Protein AF-A0A0P0V7M9-F1 (afdb_monomer_lite)

Organism: Oryza sativa subsp. japonica (NCBI:txid39947)

Radius of gyration: 28.67 Å; chains: 1; bounding box: 65×61×66 Å

Foldseek 3Di:
DDDDDDDDDDDDDDDPDPDDDDDPPPPPPPVVPVVVVCVDPVNVPAQDEDCDADPPRPSYDHDHDPPPPDDPDPVSVVVVVVVVVPDDDPDDDDDPDDDDPDPPDPVVVPD

Sequence (111 aa):
MARHGRPRPFLRRRSHHLGLPATPRRRLGVGQQLSKLLTYPAVENITAILVEASPWNRNNLAVPYTTYFHPETAAAFAAWQRRVRAAARPWLFSFPDGLRKGNGTIHADII

Structure (mmCIF, N/CA/C/O backbone):
data_AF-A0A0P0V7M9-F1
#
_entry.id   AF-A0A0P0V7M9-F1
#
loop_
_atom_site.group_PDB
_atom_site.id
_atom_site.type_symbol
_atom_site.label_atom_id
_atom_site.label_alt_id
_atom_site.label_comp_id
_atom_site.label_asym_id
_atom_site.label_entity_id
_atom_site.label_seq_id
_atom_site.pdbx_PDB_ins_code
_atom_site.Cartn_x
_atom_site.Cartn_y
_atom_site.Cartn_z
_atom_site.occupancy
_atom_site.B_iso_or_equiv
_atom_site.auth_seq_id
_atom_site.auth_comp_id
_atom_site.auth_asym_id
_atom_site.auth_atom_id
_atom_site.pdbx_PDB_model_num
ATOM 1 N N . MET A 1 1 ? 45.671 50.760 45.617 1.00 46.72 1 MET A N 1
ATOM 2 C CA . MET A 1 1 ? 44.586 50.940 46.607 1.00 46.72 1 MET A CA 1
ATOM 3 C C . MET A 1 1 ? 43.285 51.284 45.888 1.00 46.72 1 MET A C 1
ATOM 5 O O . MET A 1 1 ? 43.235 52.361 45.322 1.00 46.72 1 MET A O 1
ATOM 9 N N . ALA A 1 2 ? 42.263 50.414 45.896 1.00 49.47 2 ALA A N 1
ATOM 10 C CA . ALA A 1 2 ? 40.862 50.784 45.619 1.00 49.47 2 ALA A CA 1
ATOM 11 C C . ALA A 1 2 ? 39.893 49.620 45.936 1.00 49.47 2 ALA A C 1
ATOM 13 O O . ALA A 1 2 ? 39.643 48.747 45.118 1.00 49.47 2 ALA A O 1
ATOM 14 N N . ARG A 1 3 ? 39.400 49.635 47.179 1.00 55.59 3 ARG A N 1
ATOM 15 C CA . ARG A 1 3 ? 38.036 49.325 47.654 1.00 55.59 3 ARG A CA 1
ATOM 16 C C . ARG A 1 3 ? 37.279 48.130 47.042 1.00 55.59 3 ARG A C 1
ATOM 18 O O . ARG A 1 3 ? 36.620 48.229 46.014 1.00 55.59 3 ARG A O 1
ATOM 25 N N . HIS A 1 4 ? 37.235 47.060 47.837 1.00 59.78 4 HIS A N 1
ATOM 26 C CA . HIS A 1 4 ? 36.236 45.991 47.808 1.00 59.78 4 HIS A CA 1
ATOM 27 C C . HIS A 1 4 ? 34.795 46.542 47.826 1.00 59.78 4 HIS A C 1
ATOM 29 O O . HIS A 1 4 ? 34.344 47.088 48.834 1.00 59.78 4 HIS A O 1
ATOM 35 N N . GLY A 1 5 ? 34.053 46.360 46.732 1.00 58.75 5 GLY A N 1
ATOM 36 C CA . GLY A 1 5 ? 32.599 46.526 46.698 1.00 58.75 5 GLY A CA 1
ATOM 37 C C . GLY A 1 5 ? 31.910 45.242 47.163 1.00 58.75 5 GLY A C 1
ATOM 38 O O . GLY A 1 5 ? 32.113 44.186 46.572 1.00 58.75 5 GLY A O 1
ATOM 39 N N . ARG A 1 6 ? 31.108 45.308 48.232 1.00 68.38 6 ARG A N 1
ATOM 40 C CA . ARG A 1 6 ? 30.296 44.170 48.695 1.00 68.38 6 ARG A CA 1
ATOM 41 C C . ARG A 1 6 ? 29.116 43.944 47.732 1.00 68.38 6 ARG A C 1
ATOM 43 O O . ARG A 1 6 ? 28.355 44.890 47.511 1.00 68.38 6 ARG A O 1
ATOM 50 N N . PRO A 1 7 ? 28.920 42.734 47.180 1.00 65.44 7 PRO A N 1
ATOM 51 C CA . PRO A 1 7 ? 27.764 42.438 46.342 1.00 65.44 7 PRO A CA 1
ATOM 52 C C . PRO A 1 7 ? 26.480 42.404 47.185 1.00 65.44 7 PRO A C 1
ATOM 54 O O . PRO A 1 7 ? 26.461 41.904 48.311 1.00 65.44 7 PRO A O 1
ATOM 57 N N . ARG A 1 8 ? 25.404 42.984 46.643 1.00 68.12 8 ARG A N 1
ATOM 58 C CA . ARG A 1 8 ? 24.080 43.066 47.278 1.00 68.12 8 ARG A CA 1
ATOM 59 C C . ARG A 1 8 ? 23.414 41.677 47.334 1.00 68.12 8 ARG A C 1
ATOM 61 O O . ARG A 1 8 ? 23.523 40.932 46.361 1.00 68.12 8 ARG A O 1
ATOM 68 N N . PRO A 1 9 ? 22.694 41.330 48.416 1.00 65.75 9 PRO A N 1
ATOM 69 C CA . PRO A 1 9 ? 22.005 40.047 48.537 1.00 65.75 9 PRO A CA 1
ATOM 70 C C . PRO A 1 9 ? 20.852 39.928 47.528 1.00 65.75 9 PRO A C 1
ATOM 72 O O . PRO A 1 9 ? 19.984 40.796 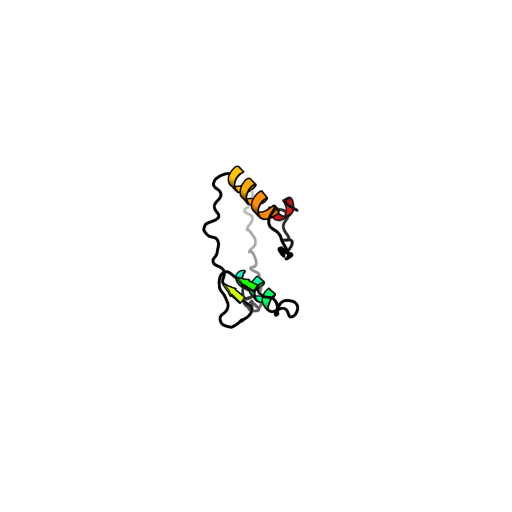47.433 1.00 65.75 9 PRO A O 1
ATOM 75 N N . PHE A 1 10 ? 20.858 38.835 46.765 1.00 66.25 10 PHE A N 1
ATOM 76 C CA . PHE A 1 10 ? 19.856 38.508 45.753 1.00 66.25 10 PHE A CA 1
ATOM 77 C C . PHE A 1 10 ? 18.571 38.012 46.437 1.00 66.25 10 PHE A C 1
ATOM 79 O O . PHE A 1 10 ? 18.535 36.928 47.022 1.00 66.25 10 PHE A O 1
ATOM 86 N N . LEU A 1 11 ? 17.511 38.823 46.403 1.00 62.56 11 LEU A N 1
ATOM 87 C CA . LEU A 1 11 ? 16.228 38.511 47.031 1.00 62.56 11 LEU A CA 1
ATOM 88 C C . LEU A 1 11 ? 15.513 37.398 46.238 1.00 62.56 11 LEU A C 1
ATOM 90 O O . LEU A 1 11 ? 14.972 37.625 45.156 1.00 62.56 11 LEU A O 1
ATOM 94 N N . ARG A 1 12 ? 15.512 36.171 46.771 1.00 60.19 12 ARG A N 1
ATOM 95 C CA . ARG A 1 12 ? 14.838 35.001 46.183 1.00 60.19 12 ARG A CA 1
ATOM 96 C C . ARG A 1 12 ? 13.314 35.182 46.219 1.00 60.19 12 ARG A C 1
ATOM 98 O O . ARG A 1 12 ? 12.670 34.876 47.221 1.00 60.19 12 ARG A O 1
ATOM 105 N N . ARG A 1 13 ? 12.724 35.652 45.115 1.00 58.00 13 ARG A N 1
ATOM 106 C CA . ARG A 1 13 ? 11.265 35.742 44.924 1.00 58.00 13 ARG A CA 1
ATOM 107 C C . ARG A 1 13 ? 10.664 34.326 44.909 1.00 58.00 13 ARG A C 1
ATOM 109 O O . ARG A 1 13 ? 10.891 33.559 43.977 1.00 58.00 13 ARG A O 1
ATOM 116 N N . ARG A 1 14 ? 9.923 33.952 45.960 1.00 49.25 14 ARG A N 1
ATOM 117 C CA . ARG A 1 14 ? 9.102 32.728 45.983 1.00 49.25 14 ARG A CA 1
ATOM 118 C C . ARG A 1 14 ? 7.864 32.960 45.109 1.00 49.25 14 ARG A C 1
ATOM 120 O O . ARG A 1 14 ? 6.913 33.590 45.556 1.00 49.25 14 ARG A O 1
ATOM 127 N N . SER A 1 15 ? 7.874 32.475 43.869 1.00 59.44 15 SER A N 1
ATOM 128 C CA . SER A 1 15 ? 6.662 32.428 43.042 1.00 59.44 15 SER A CA 1
ATOM 129 C C . SER A 1 15 ? 5.824 31.215 43.443 1.00 59.44 15 SER A C 1
ATOM 131 O O . SER A 1 15 ? 6.185 30.077 43.153 1.00 59.44 15 SER A O 1
ATOM 133 N N . HIS A 1 16 ? 4.709 31.466 44.125 1.00 57.31 16 HIS A N 1
ATOM 134 C CA . HIS A 1 16 ? 3.664 30.480 44.389 1.00 57.31 16 HIS A CA 1
ATOM 135 C C . HIS A 1 16 ? 2.852 30.254 43.106 1.00 57.31 16 HIS A C 1
ATOM 137 O O . HIS A 1 16 ? 1.767 30.804 42.947 1.00 57.31 16 HIS A O 1
ATOM 143 N N . HIS A 1 17 ? 3.385 29.486 42.154 1.00 57.00 17 HIS A N 1
ATOM 144 C CA . HIS A 1 17 ? 2.572 29.019 41.034 1.00 57.00 17 HIS A CA 1
ATOM 145 C C . HIS A 1 17 ? 1.760 27.808 41.491 1.00 57.00 17 HIS A C 1
ATOM 147 O O . HIS A 1 17 ? 2.287 26.708 41.641 1.00 57.00 17 HIS A O 1
ATOM 153 N N . LEU A 1 18 ? 0.473 28.055 41.742 1.00 57.66 18 LEU A N 1
ATOM 154 C CA . LEU A 1 18 ? -0.570 27.049 41.897 1.00 57.66 18 LEU A CA 1
ATOM 155 C C . LEU A 1 18 ? -0.532 26.140 40.654 1.00 57.66 18 LEU A C 1
ATOM 157 O O . LEU A 1 18 ? -0.956 26.532 39.567 1.00 57.66 18 LEU A O 1
ATOM 161 N N . GLY A 1 19 ? 0.077 24.965 40.792 1.00 48.44 19 GLY A N 1
ATOM 162 C CA . GLY A 1 19 ? 0.186 23.989 39.717 1.00 48.44 19 GLY A CA 1
ATOM 163 C C . GLY A 1 19 ? -1.177 23.370 39.453 1.00 48.44 19 GLY A C 1
ATOM 164 O O . GLY A 1 19 ? -1.590 22.463 40.170 1.00 48.44 19 GLY A O 1
ATOM 165 N N . LEU A 1 20 ? -1.881 23.853 38.430 1.00 57.94 20 LEU A N 1
ATOM 166 C CA . LEU A 1 20 ? -2.998 23.107 37.863 1.00 57.94 20 LEU A CA 1
ATOM 167 C C . LEU A 1 20 ? -2.434 21.789 37.303 1.00 57.94 20 LEU A C 1
ATOM 169 O O . LEU A 1 20 ? -1.488 21.834 36.509 1.00 57.94 20 LEU A O 1
ATOM 173 N N . PRO A 1 21 ? -2.953 20.621 37.719 1.00 54.03 21 PRO A N 1
ATOM 174 C CA . PRO A 1 21 ? -2.441 19.341 37.259 1.00 54.03 21 PRO A CA 1
ATOM 175 C C . PRO A 1 21 ? -2.635 19.239 35.747 1.00 54.03 21 PRO A C 1
ATOM 177 O O . PRO A 1 21 ? -3.752 19.326 35.235 1.00 54.03 21 PRO A O 1
ATOM 180 N N . ALA A 1 22 ? -1.528 19.063 35.026 1.00 58.78 22 ALA A N 1
ATOM 181 C CA . ALA A 1 22 ? -1.553 18.776 33.605 1.00 58.78 22 ALA A CA 1
ATOM 182 C C . ALA A 1 22 ? -2.328 17.469 33.394 1.00 58.78 22 ALA A C 1
ATOM 184 O O . ALA A 1 22 ? -1.855 16.387 33.744 1.00 58.78 22 ALA A O 1
ATOM 185 N N . THR A 1 23 ? -3.539 17.562 32.847 1.00 53.00 23 THR A N 1
ATOM 186 C CA . THR A 1 23 ? -4.308 16.383 32.454 1.00 53.00 23 THR A CA 1
ATOM 187 C C . THR A 1 23 ? -3.490 15.644 31.395 1.00 53.00 23 THR A C 1
ATOM 189 O O . THR A 1 23 ? -3.053 16.276 30.424 1.00 53.00 23 THR A O 1
ATOM 192 N N . PRO A 1 24 ? -3.239 14.332 31.543 1.00 50.16 24 PRO A N 1
ATOM 193 C CA . PRO A 1 24 ? -2.479 13.589 30.556 1.00 50.16 24 PRO A CA 1
ATOM 194 C C . PRO A 1 24 ? -3.263 13.601 29.243 1.00 50.16 24 PRO A C 1
ATOM 196 O O . PRO A 1 24 ? -4.244 12.878 29.074 1.00 50.16 24 PRO A O 1
ATOM 199 N N . ARG A 1 25 ? -2.835 14.449 28.296 1.00 52.75 25 ARG A N 1
ATOM 200 C CA . ARG A 1 25 ? -3.243 14.358 26.893 1.00 52.75 25 ARG A CA 1
ATOM 201 C C . ARG A 1 25 ? -2.830 12.970 26.444 1.00 52.75 25 ARG A C 1
ATOM 203 O O . ARG A 1 25 ? -1.654 12.730 26.176 1.00 52.75 25 ARG A O 1
ATOM 210 N N . ARG A 1 26 ? -3.797 12.054 26.438 1.00 51.09 26 ARG A N 1
ATOM 211 C CA . ARG A 1 26 ? -3.667 10.687 25.946 1.00 51.09 26 ARG A CA 1
ATOM 212 C C . ARG A 1 26 ? -3.013 10.807 24.574 1.00 51.09 26 ARG A C 1
ATOM 214 O O . ARG A 1 26 ? -3.651 11.286 23.639 1.00 51.09 26 ARG A O 1
ATOM 221 N N . ARG A 1 27 ? -1.708 10.515 24.496 1.00 47.97 27 ARG A N 1
ATOM 222 C CA . ARG A 1 27 ? -0.945 10.562 23.248 1.00 47.97 27 ARG A CA 1
ATOM 223 C C . ARG A 1 27 ? -1.683 9.618 22.316 1.00 47.97 27 ARG A C 1
ATOM 225 O O . ARG A 1 27 ? -1.680 8.413 22.545 1.00 47.97 27 ARG A O 1
ATOM 232 N N . LEU A 1 28 ? -2.428 10.184 21.370 1.00 49.44 28 LEU A N 1
ATOM 233 C CA . LEU A 1 28 ? -3.171 9.435 20.372 1.00 49.44 28 LEU A CA 1
ATOM 234 C C . LEU A 1 28 ? -2.113 8.659 19.596 1.00 49.44 28 LEU A C 1
ATOM 236 O O . LEU A 1 28 ? -1.390 9.237 18.790 1.00 49.44 28 LEU A O 1
ATOM 240 N N . GLY A 1 29 ? -1.939 7.386 19.953 1.00 45.66 29 GLY A N 1
ATOM 241 C CA . GLY A 1 29 ? -1.016 6.496 19.273 1.00 45.66 29 GLY A CA 1
ATOM 242 C C . GLY A 1 29 ? -1.334 6.555 17.789 1.00 45.66 29 GLY A C 1
ATOM 243 O O . GLY A 1 29 ? -2.498 6.449 17.404 1.00 45.66 29 GLY A O 1
ATOM 244 N N . VAL A 1 30 ? -0.305 6.780 16.978 1.00 47.88 30 VAL A N 1
ATOM 245 C CA . VAL A 1 30 ? -0.400 7.025 15.532 1.00 47.88 30 VAL A CA 1
ATOM 246 C C . VAL A 1 30 ? -1.244 5.952 14.817 1.00 47.88 30 VAL A C 1
ATOM 248 O O . VAL A 1 30 ? -1.918 6.252 13.838 1.00 47.88 30 VAL A O 1
ATOM 251 N N . GLY A 1 31 ? -1.323 4.736 15.372 1.00 48.53 31 GLY A N 1
ATOM 252 C CA . GLY A 1 31 ? -2.156 3.644 14.856 1.00 48.53 31 GLY A CA 1
ATOM 253 C C . GLY A 1 31 ? -3.676 3.869 14.897 1.00 48.53 31 GLY A C 1
ATOM 254 O O . GLY A 1 31 ? -4.398 3.187 14.181 1.00 48.53 31 GLY A O 1
ATOM 255 N N . GLN A 1 32 ? -4.187 4.831 15.676 1.00 54.81 32 GLN A N 1
ATOM 256 C CA . GLN A 1 32 ? -5.637 5.039 15.829 1.00 54.81 32 GLN A CA 1
ATOM 257 C C . GLN A 1 32 ? -6.253 5.989 14.791 1.00 54.81 32 GLN A C 1
ATOM 259 O O . GLN A 1 32 ? -7.466 6.184 14.786 1.00 54.81 32 GLN A O 1
ATOM 264 N N . GLN A 1 33 ? -5.455 6.652 13.948 1.00 61.66 33 GLN A N 1
ATOM 265 C CA . GLN A 1 33 ? -6.015 7.629 13.009 1.00 61.66 33 GLN A CA 1
ATOM 266 C C . GLN A 1 33 ? -6.726 6.945 11.836 1.00 61.66 33 GLN A C 1
ATOM 268 O O . GLN A 1 33 ? -7.830 7.347 11.477 1.00 61.66 33 GLN A O 1
ATOM 273 N N . LEU A 1 34 ? -6.127 5.886 11.280 1.00 67.31 34 LEU A N 1
ATOM 274 C CA . LEU A 1 34 ? -6.723 5.138 10.173 1.00 67.31 34 LEU A CA 1
ATOM 275 C C . LEU A 1 34 ? -7.921 4.298 10.633 1.00 67.31 34 LEU A C 1
ATOM 277 O O . LEU A 1 34 ? -8.931 4.256 9.941 1.00 67.31 34 LEU A O 1
ATOM 281 N N . SER A 1 35 ? -7.857 3.692 11.822 1.00 72.50 35 SER A N 1
ATOM 282 C CA . SER A 1 35 ? -8.989 2.929 12.368 1.00 72.50 35 SER A CA 1
ATOM 283 C C . SER A 1 35 ? -10.229 3.805 12.565 1.00 72.50 35 SER A C 1
ATOM 285 O O . SER A 1 35 ? -11.336 3.367 12.274 1.00 72.50 35 SER A O 1
ATOM 287 N N . LYS A 1 36 ? -10.047 5.072 12.961 1.00 76.62 36 LYS A N 1
ATOM 288 C CA . LYS A 1 36 ? -11.128 6.070 13.020 1.00 76.62 36 LYS A CA 1
ATOM 289 C C . LYS A 1 36 ? -11.650 6.500 11.652 1.00 76.62 36 LYS A C 1
ATOM 291 O O . LYS A 1 36 ? -12.796 6.923 11.569 1.00 76.62 36 LYS A O 1
ATOM 296 N N . LEU A 1 37 ? -10.845 6.427 10.586 1.00 81.25 37 LEU A N 1
ATOM 297 C CA . LEU A 1 37 ? -11.350 6.716 9.240 1.00 81.25 37 LEU A CA 1
ATOM 298 C C . LEU A 1 37 ? -12.497 5.757 8.906 1.00 81.25 37 LEU A C 1
ATOM 300 O O . LEU A 1 37 ? -13.544 6.188 8.445 1.00 81.25 37 LEU A O 1
ATOM 304 N N . LEU A 1 38 ? -12.328 4.475 9.228 1.00 80.62 38 LEU A N 1
ATOM 305 C CA . LEU A 1 38 ? -13.305 3.428 8.930 1.00 80.62 38 LEU A CA 1
ATOM 306 C C . LEU A 1 38 ? -14.599 3.523 9.756 1.00 80.62 38 LEU A C 1
ATOM 308 O O . LEU A 1 38 ? -15.523 2.759 9.505 1.00 80.62 38 LEU A O 1
ATOM 312 N N . THR A 1 39 ? -14.684 4.450 10.715 1.00 82.12 39 THR A N 1
ATOM 313 C CA . THR A 1 39 ? -15.899 4.707 11.504 1.00 82.12 39 THR A CA 1
ATOM 314 C C . THR A 1 39 ? -16.669 5.945 11.038 1.00 82.12 39 THR A C 1
ATOM 316 O O . THR A 1 39 ? -17.665 6.301 11.660 1.00 82.12 39 THR A O 1
ATOM 319 N N . TYR A 1 40 ? -16.208 6.672 10.010 1.00 86.12 40 TYR A N 1
ATOM 320 C CA . TYR A 1 40 ? -16.986 7.797 9.480 1.00 86.12 40 TYR A CA 1
ATOM 321 C C . TYR A 1 40 ? -18.161 7.278 8.640 1.00 86.12 40 TYR A C 1
ATOM 323 O O . TYR A 1 40 ? -17.933 6.445 7.762 1.00 86.12 40 TYR A O 1
ATOM 331 N N . PRO A 1 41 ? -19.381 7.832 8.790 1.00 85.56 41 PRO A N 1
ATOM 332 C CA . PRO A 1 41 ? -20.571 7.339 8.087 1.00 85.56 41 PRO A CA 1
ATOM 333 C C . PRO A 1 41 ? -20.426 7.257 6.561 1.00 85.56 41 PRO A C 1
ATOM 335 O O . PRO A 1 41 ? -20.983 6.369 5.927 1.00 85.56 41 PRO A O 1
ATOM 338 N N . ALA A 1 42 ? -19.643 8.161 5.961 1.00 85.25 42 ALA A N 1
ATOM 339 C CA . ALA A 1 42 ? -19.402 8.180 4.519 1.00 85.25 42 ALA A CA 1
ATOM 340 C C . ALA A 1 42 ? -18.604 6.967 4.004 1.00 85.25 42 ALA A C 1
ATOM 342 O O . ALA A 1 42 ? -18.657 6.669 2.814 1.00 85.25 42 ALA A O 1
ATOM 343 N N . VAL A 1 43 ? -17.848 6.288 4.874 1.00 82.19 43 VAL A N 1
ATOM 344 C CA . VAL A 1 43 ? -16.975 5.163 4.508 1.00 82.19 43 VAL A CA 1
ATOM 345 C C . VAL A 1 43 ? -17.233 3.897 5.324 1.00 82.19 43 VAL A C 1
ATOM 347 O O . VAL A 1 43 ? -16.694 2.854 4.993 1.00 82.19 43 VAL A O 1
ATOM 350 N N . GLU A 1 44 ? -18.069 3.935 6.358 1.00 84.19 44 GLU A N 1
ATOM 351 C CA . GLU A 1 44 ? -18.341 2.778 7.224 1.00 84.19 44 GLU A CA 1
ATOM 352 C C . GLU A 1 44 ? -18.890 1.559 6.451 1.00 84.19 44 GLU A C 1
ATOM 354 O O . GLU A 1 44 ? -18.622 0.408 6.801 1.00 84.19 44 GLU A O 1
ATOM 359 N N . ASN A 1 45 ? -19.601 1.802 5.345 1.00 83.69 45 ASN A N 1
ATOM 360 C CA . ASN A 1 45 ? -20.168 0.754 4.495 1.00 83.69 45 ASN A CA 1
ATOM 361 C C . ASN A 1 45 ? -19.274 0.344 3.304 1.00 83.69 45 ASN A C 1
ATOM 363 O O . ASN A 1 45 ? -19.755 -0.290 2.366 1.00 83.69 45 ASN A O 1
ATOM 367 N N . ILE A 1 46 ? -17.991 0.721 3.294 1.00 86.00 46 ILE A N 1
ATOM 368 C CA . ILE A 1 46 ? -17.045 0.245 2.273 1.00 86.00 46 ILE A CA 1
ATOM 369 C C . ILE A 1 46 ? -16.361 -1.034 2.741 1.00 86.00 46 ILE A C 1
ATOM 371 O O . ILE A 1 46 ? -16.119 -1.229 3.931 1.00 86.00 46 ILE A O 1
ATOM 375 N N . THR A 1 47 ? -15.964 -1.876 1.792 1.00 84.62 47 THR A N 1
ATOM 376 C CA . THR A 1 47 ? -15.025 -2.959 2.083 1.00 84.62 47 THR A CA 1
ATOM 377 C C . THR A 1 47 ? -13.630 -2.380 2.304 1.00 84.62 47 THR A C 1
ATOM 379 O O . THR A 1 47 ? -13.064 -1.754 1.407 1.00 84.62 47 THR A O 1
ATOM 382 N N . ALA A 1 4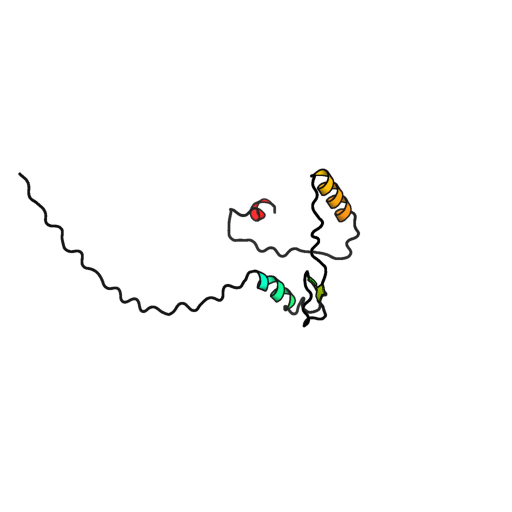8 ? -13.062 -2.598 3.488 1.00 84.44 48 ALA A N 1
ATOM 383 C CA . ALA A 1 48 ? -11.703 -2.197 3.823 1.00 84.44 48 ALA A CA 1
ATOM 384 C C . ALA A 1 48 ? -10.765 -3.407 3.753 1.00 84.44 48 ALA A C 1
ATOM 386 O O . ALA A 1 48 ? -11.011 -4.432 4.384 1.00 84.44 48 ALA A O 1
ATOM 387 N N . ILE A 1 49 ? -9.665 -3.284 3.011 1.00 83.88 49 ILE A N 1
ATOM 388 C CA . ILE A 1 49 ? -8.600 -4.293 2.987 1.00 83.88 49 ILE A CA 1
ATOM 389 C C . ILE A 1 49 ? -7.515 -3.863 3.970 1.00 83.88 49 ILE A C 1
ATOM 391 O O . ILE A 1 49 ? -6.946 -2.780 3.833 1.00 83.88 49 ILE A O 1
ATOM 395 N N . LEU A 1 50 ? -7.242 -4.702 4.965 1.00 82.50 50 LEU A N 1
ATOM 396 C CA . LEU A 1 50 ? -6.314 -4.428 6.060 1.00 82.50 50 LEU A CA 1
ATOM 397 C C . LEU A 1 50 ? -5.328 -5.585 6.216 1.00 82.50 50 LEU A C 1
ATOM 399 O O . LEU A 1 50 ? -5.600 -6.694 5.771 1.00 82.50 50 LEU A O 1
ATOM 403 N N . VAL A 1 51 ? -4.202 -5.348 6.891 1.00 83.88 51 VAL A N 1
ATOM 404 C CA . VAL A 1 51 ? -3.257 -6.431 7.228 1.00 83.88 51 VAL A CA 1
ATOM 405 C C . VAL A 1 51 ? -3.913 -7.451 8.162 1.00 83.88 51 VAL A C 1
ATOM 407 O O . VAL A 1 51 ? -3.743 -8.655 7.994 1.00 83.88 51 VAL A O 1
ATOM 410 N N . GLU A 1 52 ? -4.723 -6.963 9.101 1.00 82.88 52 GLU A N 1
ATOM 411 C CA . GLU A 1 52 ? -5.488 -7.771 10.046 1.00 82.88 52 GLU A CA 1
ATOM 412 C C . GLU A 1 52 ? -6.957 -7.338 9.999 1.00 82.88 52 GLU A C 1
ATOM 414 O O . GLU A 1 52 ? -7.276 -6.149 10.109 1.00 82.88 52 GLU A O 1
ATOM 419 N N . ALA A 1 53 ? -7.866 -8.297 9.812 1.00 81.81 53 ALA A N 1
ATOM 420 C CA . ALA A 1 53 ? -9.297 -8.028 9.864 1.00 81.81 53 ALA A CA 1
ATOM 421 C C . ALA A 1 53 ? -9.752 -7.869 11.319 1.00 81.81 53 ALA A C 1
ATOM 423 O O . ALA A 1 53 ? -9.317 -8.597 12.210 1.00 81.81 53 ALA A O 1
ATOM 424 N N . SER A 1 54 ? -10.672 -6.932 11.552 1.00 79.56 54 SER A N 1
ATOM 425 C CA . SER A 1 54 ? -11.304 -6.797 12.862 1.00 79.56 54 SER A CA 1
ATOM 426 C C . SER A 1 54 ? -12.330 -7.916 13.025 1.00 79.56 54 SER A C 1
ATOM 428 O O . SER A 1 54 ? -13.219 -8.021 12.180 1.00 79.56 54 SER A O 1
ATOM 430 N N . PRO A 1 55 ? -12.299 -8.695 14.118 1.00 77.62 55 PRO A N 1
ATOM 431 C CA . PRO A 1 55 ? -13.319 -9.711 14.366 1.00 77.62 55 PRO A CA 1
ATOM 432 C C . PRO A 1 55 ? -14.718 -9.102 14.570 1.00 77.62 55 PRO A C 1
ATOM 434 O O . PRO A 1 55 ? -15.717 -9.812 14.491 1.00 77.62 55 PRO A O 1
ATOM 437 N N . TRP A 1 56 ? -14.803 -7.789 14.812 1.00 82.50 56 TRP A N 1
ATOM 438 C CA . TRP A 1 56 ? -16.057 -7.071 15.049 1.00 82.50 56 TRP A CA 1
ATOM 439 C C . TRP A 1 56 ? -16.573 -6.298 13.830 1.00 82.50 56 TRP A C 1
ATOM 441 O O . TRP A 1 56 ? -17.695 -5.802 13.877 1.00 82.50 56 TRP A O 1
ATOM 451 N N . ASN A 1 57 ? -15.793 -6.179 12.749 1.00 78.94 57 ASN A N 1
ATOM 452 C CA . ASN A 1 57 ? -16.225 -5.481 11.536 1.00 78.94 57 ASN A CA 1
ATOM 453 C C . ASN A 1 57 ? -16.246 -6.440 10.338 1.00 78.94 57 ASN A C 1
ATOM 455 O O . ASN A 1 57 ? -15.202 -6.887 9.870 1.00 78.94 57 ASN A O 1
ATOM 459 N N . ARG A 1 58 ? -17.450 -6.717 9.823 1.00 80.81 58 ARG A N 1
ATOM 460 C CA . ARG A 1 58 ? -17.681 -7.646 8.704 1.00 80.81 58 ARG A CA 1
ATOM 461 C C . ARG A 1 58 ? -17.180 -7.128 7.357 1.00 80.81 58 ARG A C 1
ATOM 463 O O . ARG A 1 58 ? -16.960 -7.931 6.458 1.00 80.81 58 ARG A O 1
ATOM 470 N N . ASN A 1 59 ? -16.988 -5.819 7.223 1.00 85.62 59 ASN A N 1
ATOM 471 C CA . ASN A 1 59 ? -16.544 -5.205 5.976 1.00 85.62 59 ASN A CA 1
ATOM 472 C C . ASN A 1 59 ? -15.009 -5.191 5.847 1.00 85.62 59 ASN A C 1
ATOM 474 O O . ASN A 1 59 ? -14.483 -4.672 4.863 1.00 85.62 59 ASN A O 1
ATOM 478 N N . ASN A 1 60 ? -14.284 -5.768 6.812 1.00 85.38 60 ASN A N 1
ATOM 479 C CA . ASN A 1 60 ? -12.828 -5.840 6.796 1.00 85.38 60 ASN A CA 1
ATOM 480 C C . ASN A 1 60 ? -12.354 -7.172 6.207 1.00 85.38 60 ASN A C 1
ATOM 482 O O . ASN A 1 60 ? -12.700 -8.240 6.709 1.00 85.38 60 ASN A O 1
ATOM 486 N N . LEU A 1 61 ? -11.490 -7.109 5.198 1.00 83.62 61 LEU A N 1
ATOM 487 C CA . LEU A 1 61 ? -10.807 -8.268 4.632 1.00 83.62 61 LEU A CA 1
ATOM 488 C C . LEU A 1 61 ? -9.326 -8.221 5.003 1.00 83.62 61 LEU A C 1
ATOM 490 O O . LEU A 1 61 ? -8.650 -7.223 4.748 1.00 83.62 61 LEU A O 1
ATOM 494 N N . ALA A 1 62 ? -8.824 -9.301 5.603 1.00 85.50 62 ALA A N 1
ATOM 495 C CA . ALA A 1 62 ? -7.405 -9.445 5.900 1.00 85.50 62 ALA A CA 1
ATOM 496 C C . ALA A 1 62 ? -6.649 -9.834 4.623 1.00 85.50 62 ALA A C 1
ATOM 498 O O . ALA A 1 62 ? -6.975 -10.839 3.992 1.00 85.50 62 ALA A O 1
ATOM 499 N N . VAL A 1 63 ? -5.629 -9.062 4.260 1.00 81.81 63 VAL A N 1
ATOM 500 C CA . VAL A 1 63 ? -4.675 -9.390 3.198 1.00 81.81 63 VAL A CA 1
ATOM 501 C C . VAL A 1 63 ? -3.271 -9.262 3.783 1.00 81.81 63 VAL A C 1
ATOM 503 O O . VAL A 1 63 ? -2.940 -8.204 4.320 1.00 81.81 63 VAL A O 1
ATOM 506 N N . PRO A 1 64 ? -2.435 -10.312 3.702 1.00 76.12 64 PRO A N 1
ATOM 507 C CA . PRO A 1 64 ? -1.111 -10.288 4.305 1.00 76.12 64 PRO A CA 1
ATOM 508 C C . PRO A 1 64 ? -0.274 -9.146 3.730 1.00 76.12 64 PRO A C 1
ATOM 510 O O . PRO A 1 64 ? -0.345 -8.836 2.537 1.00 76.12 64 PRO A O 1
ATOM 513 N N . TYR A 1 65 ? 0.555 -8.545 4.584 1.00 74.56 65 TYR A N 1
ATOM 514 C CA . TYR A 1 65 ? 1.552 -7.583 4.136 1.00 74.56 65 TYR A CA 1
ATOM 515 C C . TYR A 1 65 ? 2.420 -8.239 3.058 1.00 74.56 65 TYR A C 1
ATOM 517 O O . TYR A 1 65 ? 2.896 -9.360 3.245 1.00 74.56 65 TYR A O 1
ATOM 525 N N . THR A 1 66 ? 2.626 -7.566 1.923 1.00 67.44 66 THR A N 1
ATOM 526 C CA . THR A 1 66 ? 3.461 -8.095 0.838 1.00 67.44 66 THR A CA 1
ATOM 527 C C . THR A 1 66 ? 4.932 -7.993 1.236 1.00 67.44 66 THR A C 1
ATOM 529 O O . THR A 1 66 ? 5.662 -7.129 0.756 1.00 67.44 66 THR A O 1
ATOM 532 N N . THR A 1 67 ? 5.380 -8.861 2.138 1.00 67.44 67 THR A N 1
ATOM 533 C CA . THR A 1 67 ? 6.772 -8.923 2.605 1.00 67.44 67 THR A CA 1
ATOM 534 C C . THR A 1 67 ? 7.751 -9.314 1.498 1.00 67.44 67 THR A C 1
ATOM 536 O O . THR A 1 67 ? 8.945 -9.146 1.669 1.00 67.44 67 THR A O 1
ATOM 539 N N . TYR A 1 68 ? 7.275 -9.805 0.350 1.00 72.19 68 TYR A N 1
ATOM 540 C CA . TYR A 1 68 ? 8.131 -10.259 -0.750 1.00 72.19 68 TYR A CA 1
ATOM 541 C C . TYR A 1 68 ? 8.482 -9.181 -1.785 1.00 72.19 68 TYR A C 1
ATOM 543 O O . TYR A 1 68 ? 9.268 -9.451 -2.693 1.00 72.19 68 TYR A O 1
ATOM 551 N N . PHE A 1 69 ? 7.923 -7.968 -1.704 1.00 76.62 69 PHE A N 1
ATOM 552 C CA . PHE A 1 69 ? 8.233 -6.935 -2.696 1.00 76.62 69 PHE A CA 1
ATOM 553 C C . PHE A 1 69 ? 9.527 -6.180 -2.352 1.00 76.62 69 PHE A C 1
ATOM 555 O O . PHE A 1 69 ? 9.500 -5.106 -1.754 1.00 76.62 69 PHE A O 1
ATOM 562 N N . HIS A 1 70 ? 10.660 -6.744 -2.777 1.00 81.31 70 HIS A N 1
ATOM 563 C CA . HIS A 1 70 ? 11.995 -6.158 -2.631 1.00 81.31 70 HIS A CA 1
ATOM 564 C C . HIS A 1 70 ? 12.724 -6.111 -3.986 1.00 81.31 70 HIS A C 1
ATOM 566 O O . HIS A 1 70 ? 13.494 -7.015 -4.301 1.00 81.31 70 HIS A O 1
ATOM 572 N N . PRO A 1 71 ? 12.481 -5.097 -4.839 1.00 84.56 71 PRO A N 1
ATOM 573 C CA . PRO A 1 71 ? 13.226 -4.961 -6.085 1.00 84.56 71 PRO A CA 1
ATOM 574 C C . PRO A 1 71 ? 14.683 -4.576 -5.791 1.00 84.56 71 PRO A C 1
ATOM 576 O O . PRO A 1 71 ? 14.955 -3.490 -5.292 1.00 84.56 71 PRO A O 1
ATOM 579 N N . GLU A 1 72 ? 15.623 -5.450 -6.143 1.00 90.75 72 GLU A N 1
ATOM 580 C CA . GLU A 1 72 ? 17.063 -5.233 -5.922 1.00 90.75 72 GLU A CA 1
ATOM 581 C C . GLU A 1 72 ? 17.667 -4.172 -6.856 1.00 90.75 72 GLU A C 1
ATOM 583 O O . GLU A 1 72 ? 18.747 -3.645 -6.602 1.00 90.75 72 GLU A O 1
ATOM 588 N N . THR A 1 73 ? 16.979 -3.847 -7.957 1.00 94.50 73 THR A N 1
ATOM 589 C CA . THR A 1 73 ? 17.481 -2.926 -8.983 1.00 94.50 73 THR A CA 1
ATOM 590 C C . THR A 1 73 ? 16.425 -1.917 -9.426 1.00 94.50 73 THR A C 1
ATOM 592 O O . THR A 1 73 ? 15.222 -2.197 -9.456 1.00 94.50 73 THR A O 1
ATOM 595 N N . ALA A 1 74 ? 16.884 -0.743 -9.871 1.00 95.06 74 ALA A N 1
ATOM 596 C CA . ALA A 1 74 ? 16.019 0.277 -10.466 1.00 95.06 74 ALA A CA 1
ATOM 597 C C . ALA A 1 74 ? 15.266 -0.246 -11.705 1.00 95.06 74 ALA A C 1
ATOM 599 O O . ALA A 1 74 ? 14.112 0.115 -11.931 1.00 95.06 74 ALA A O 1
ATOM 600 N N . ALA A 1 75 ? 15.886 -1.140 -12.483 1.00 95.81 75 ALA A N 1
ATOM 601 C CA . ALA A 1 75 ? 15.251 -1.773 -13.636 1.00 95.81 75 ALA A CA 1
ATOM 602 C C . ALA A 1 75 ? 14.079 -2.681 -13.224 1.00 95.81 75 ALA A C 1
ATOM 604 O O . ALA A 1 75 ? 13.013 -2.616 -13.843 1.00 95.81 75 ALA A O 1
ATOM 605 N N . ALA A 1 76 ? 14.237 -3.473 -12.157 1.00 91.94 76 ALA A N 1
ATOM 606 C CA . ALA A 1 76 ? 13.156 -4.287 -11.601 1.00 91.94 76 ALA A CA 1
ATOM 607 C C . ALA A 1 76 ? 12.000 -3.409 -11.097 1.00 91.94 76 ALA A C 1
ATOM 609 O O . ALA A 1 76 ? 10.836 -3.679 -11.401 1.00 91.94 76 ALA A O 1
ATOM 610 N N . PHE A 1 77 ? 12.315 -2.306 -10.412 1.00 93.56 77 PHE A N 1
ATOM 611 C CA . PHE A 1 77 ? 11.315 -1.333 -9.978 1.00 93.56 77 PHE A CA 1
ATOM 612 C C . PHE A 1 77 ? 10.569 -0.703 -11.163 1.00 93.56 77 PHE A C 1
ATOM 614 O O . PHE A 1 77 ? 9.340 -0.690 -11.181 1.00 93.56 77 PHE A O 1
ATOM 621 N N . ALA A 1 78 ? 11.281 -0.256 -12.201 1.00 95.31 78 ALA A N 1
ATOM 622 C CA . ALA A 1 78 ? 10.672 0.309 -13.404 1.00 95.31 78 ALA A CA 1
ATOM 623 C C . ALA A 1 78 ? 9.788 -0.710 -14.148 1.00 95.31 78 ALA A C 1
ATOM 625 O O . ALA A 1 78 ? 8.704 -0.366 -14.631 1.00 95.31 78 ALA A O 1
ATOM 626 N N . ALA A 1 79 ? 10.212 -1.976 -14.223 1.00 94.12 79 ALA A N 1
ATOM 627 C CA . ALA A 1 79 ? 9.419 -3.055 -14.806 1.00 94.12 79 ALA A CA 1
ATOM 628 C C . ALA A 1 79 ? 8.129 -3.307 -14.012 1.00 94.12 79 ALA A C 1
ATOM 630 O O . ALA A 1 79 ? 7.050 -3.370 -14.608 1.00 94.12 79 ALA A O 1
ATOM 631 N N . TRP A 1 80 ? 8.219 -3.367 -12.681 1.00 90.62 80 TRP A N 1
ATOM 632 C CA . TRP A 1 80 ? 7.055 -3.469 -11.803 1.00 90.62 80 TRP A CA 1
ATOM 633 C C . TRP A 1 80 ? 6.114 -2.271 -11.962 1.00 90.62 80 TRP A C 1
ATOM 635 O O . TRP A 1 80 ? 4.913 -2.447 -12.154 1.00 90.62 80 TRP A O 1
ATOM 645 N N . GLN A 1 81 ? 6.642 -1.049 -11.990 1.00 92.69 81 GLN A N 1
ATOM 646 C CA . GLN A 1 81 ? 5.828 0.141 -12.208 1.00 92.69 81 GLN A CA 1
ATOM 647 C C . GLN A 1 81 ? 5.083 0.092 -13.552 1.00 92.69 81 GLN A C 1
ATOM 649 O O . GLN A 1 81 ? 3.905 0.439 -13.613 1.00 92.69 81 GLN A O 1
ATOM 654 N N . ARG A 1 82 ? 5.731 -0.359 -14.640 1.00 96.06 82 ARG A N 1
ATOM 655 C CA . ARG A 1 82 ? 5.056 -0.564 -15.937 1.00 96.06 82 ARG A CA 1
ATOM 656 C C . ARG A 1 82 ? 3.944 -1.605 -15.829 1.00 96.06 82 ARG A C 1
ATOM 658 O O . ARG A 1 82 ? 2.844 -1.351 -16.311 1.00 96.06 82 ARG A O 1
ATOM 665 N N . ARG A 1 83 ? 4.211 -2.736 -15.166 1.00 92.44 83 ARG A N 1
ATOM 666 C CA . ARG A 1 83 ? 3.232 -3.807 -14.919 1.00 92.44 83 ARG A CA 1
ATOM 667 C C . ARG A 1 83 ? 2.001 -3.277 -14.181 1.00 92.44 83 ARG A C 1
ATOM 669 O O . ARG A 1 83 ? 0.886 -3.555 -14.613 1.00 92.44 83 ARG A O 1
ATOM 676 N N . VAL A 1 84 ? 2.199 -2.507 -13.110 1.00 86.56 84 VAL A N 1
ATOM 677 C CA . VAL A 1 84 ? 1.111 -1.905 -12.321 1.00 86.56 84 VAL A CA 1
ATOM 678 C C . VAL A 1 84 ? 0.365 -0.851 -13.135 1.00 86.56 84 VAL A C 1
ATOM 680 O O . VAL A 1 84 ? -0.863 -0.855 -13.146 1.00 86.56 84 VAL A O 1
ATOM 683 N N . ARG A 1 85 ? 1.073 0.015 -13.874 1.00 88.69 85 ARG A N 1
ATOM 684 C CA . ARG A 1 85 ? 0.447 1.043 -14.722 1.00 88.69 85 ARG A CA 1
ATOM 685 C C . ARG A 1 85 ? -0.431 0.451 -15.823 1.00 88.69 85 ARG A C 1
ATOM 687 O O . ARG A 1 85 ? -1.492 1.019 -16.068 1.00 88.69 85 ARG A O 1
ATOM 694 N N . ALA A 1 86 ? -0.024 -0.670 -16.418 1.00 94.56 86 ALA A N 1
ATOM 695 C CA . ALA A 1 86 ? -0.762 -1.367 -17.472 1.00 94.56 86 ALA A CA 1
ATOM 696 C C . ALA A 1 86 ? -1.942 -2.217 -16.963 1.00 94.56 86 ALA A C 1
ATOM 698 O O . ALA A 1 86 ? -2.775 -2.637 -17.761 1.00 94.56 86 ALA A O 1
ATOM 699 N N . ALA A 1 87 ? -2.027 -2.496 -15.658 1.00 89.19 87 ALA A N 1
ATOM 700 C CA . ALA A 1 87 ? -3.159 -3.228 -15.101 1.00 89.19 87 ALA A CA 1
ATOM 701 C C . ALA A 1 87 ? -4.447 -2.391 -15.187 1.00 89.19 87 ALA A C 1
ATOM 703 O O . ALA A 1 87 ? -4.434 -1.192 -14.895 1.00 89.19 87 ALA A O 1
ATOM 704 N N . ALA A 1 88 ? -5.562 -3.033 -15.550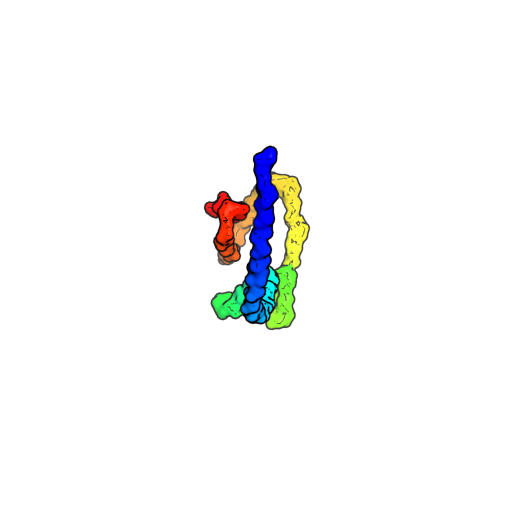 1.00 91.75 88 ALA A N 1
ATOM 705 C CA . ALA A 1 88 ? -6.876 -2.403 -15.512 1.00 91.75 88 ALA A CA 1
ATOM 706 C C . ALA A 1 88 ? -7.208 -1.981 -14.070 1.00 91.75 88 ALA A C 1
ATOM 708 O O . ALA A 1 88 ? -7.135 -2.792 -13.146 1.00 91.75 88 ALA A O 1
ATOM 709 N N . ARG A 1 89 ? -7.561 -0.706 -13.879 1.00 83.75 89 ARG A N 1
ATOM 710 C CA . ARG A 1 89 ? -7.918 -0.120 -12.579 1.00 83.75 89 ARG A CA 1
ATOM 711 C C . ARG A 1 89 ? -9.378 0.340 -12.609 1.00 83.75 89 ARG A C 1
ATOM 713 O O . ARG A 1 89 ? -9.622 1.508 -12.896 1.00 83.75 89 ARG A O 1
ATOM 720 N N . PRO A 1 90 ? -10.349 -0.549 -12.338 1.00 86.75 90 PRO A N 1
ATOM 721 C CA . PRO A 1 90 ? -11.752 -0.146 -12.241 1.00 86.75 90 PRO A CA 1
ATOM 722 C C . PRO A 1 90 ? -12.039 0.700 -10.987 1.00 86.75 90 PRO A C 1
ATOM 724 O O . PRO A 1 90 ? -13.080 1.341 -10.911 1.00 86.75 90 PRO A O 1
ATOM 727 N N . TRP A 1 91 ? -11.112 0.723 -10.022 1.00 80.56 91 TRP A N 1
ATOM 728 C CA . TRP A 1 91 ? -11.238 1.442 -8.755 1.00 80.56 91 TRP A CA 1
ATOM 729 C C . TRP A 1 91 ? -10.221 2.581 -8.646 1.00 80.56 91 TRP A C 1
ATOM 731 O O . TRP A 1 91 ? -9.060 2.433 -9.041 1.00 80.56 91 TRP A O 1
ATOM 741 N N . LEU A 1 92 ? -10.659 3.702 -8.067 1.00 77.06 92 LEU A N 1
ATOM 742 C CA . LEU A 1 92 ? -9.814 4.847 -7.740 1.00 77.06 92 LEU A CA 1
ATOM 743 C C . LEU A 1 92 ? -9.250 4.692 -6.323 1.00 77.06 92 LEU A C 1
ATOM 745 O O . LEU A 1 92 ? -10.002 4.538 -5.364 1.00 77.06 92 LEU A O 1
ATOM 749 N N . PHE A 1 93 ? -7.927 4.782 -6.196 1.00 72.38 93 PHE A N 1
AT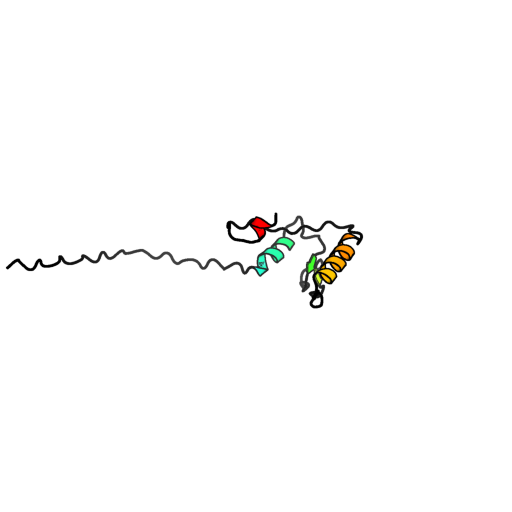OM 750 C CA . PHE A 1 93 ? -7.227 4.828 -4.914 1.00 72.38 93 PHE A CA 1
ATOM 751 C C . PHE A 1 93 ? -6.697 6.247 -4.690 1.00 72.38 93 PHE A C 1
ATOM 753 O O . PHE A 1 93 ? -6.155 6.852 -5.614 1.00 72.38 93 PHE A O 1
ATOM 760 N N . SER A 1 94 ? -6.827 6.769 -3.471 1.00 72.25 94 SER A N 1
ATOM 761 C CA . SER A 1 94 ? -6.222 8.037 -3.055 1.00 72.25 94 SER A CA 1
ATOM 762 C C . SER A 1 94 ? -5.529 7.847 -1.713 1.00 72.25 94 SER A C 1
ATOM 764 O O . SER A 1 94 ? -6.040 7.136 -0.846 1.00 72.25 94 SER A O 1
ATOM 766 N N . PHE A 1 95 ? -4.364 8.470 -1.550 1.00 69.44 95 PHE A N 1
ATOM 767 C CA . PHE A 1 95 ? -3.647 8.501 -0.283 1.00 69.44 95 PHE A CA 1
ATOM 768 C C . PHE A 1 95 ? -3.994 9.813 0.420 1.00 69.44 95 PHE A C 1
ATOM 770 O O . PHE A 1 95 ? -3.531 10.868 -0.016 1.00 69.44 95 PHE A O 1
ATOM 777 N N . PRO A 1 96 ? -4.806 9.789 1.490 1.00 67.19 96 PRO A N 1
ATOM 778 C CA . PRO A 1 96 ? -4.981 10.963 2.321 1.00 67.19 96 PRO A CA 1
ATOM 779 C C . PRO A 1 96 ? -3.693 11.174 3.122 1.00 67.19 96 PRO A C 1
ATOM 781 O O . PRO A 1 96 ? -3.530 10.623 4.210 1.00 67.19 96 PRO A O 1
ATOM 784 N N . ASP A 1 97 ? -2.761 11.953 2.580 1.00 68.12 97 ASP A N 1
ATOM 785 C CA . ASP A 1 97 ? -1.666 12.521 3.361 1.00 68.12 97 ASP A CA 1
ATOM 786 C C . ASP A 1 97 ? -2.017 13.964 3.727 1.00 68.12 97 ASP A C 1
ATOM 788 O O . ASP A 1 97 ? -2.475 14.754 2.902 1.00 68.12 97 ASP A O 1
ATOM 792 N N . GLY A 1 98 ? -1.868 14.294 5.006 1.00 67.38 98 GLY A N 1
ATOM 793 C CA . GLY A 1 98 ? -2.073 15.653 5.486 1.00 67.38 98 GLY A CA 1
ATOM 794 C C . GLY A 1 98 ? -0.774 16.435 5.368 1.00 67.38 98 GLY A C 1
ATOM 795 O O . GLY A 1 98 ? 0.260 15.961 5.839 1.00 67.38 98 GLY A O 1
ATOM 796 N N . LEU A 1 99 ? -0.836 17.655 4.822 1.00 66.25 99 LEU A N 1
ATOM 797 C CA . LEU A 1 99 ? 0.276 18.605 4.883 1.00 66.25 99 LEU A CA 1
ATOM 798 C C . LEU A 1 99 ? 0.791 18.699 6.323 1.00 66.25 99 LEU A C 1
ATOM 800 O O . LEU A 1 99 ? 0.087 19.139 7.239 1.00 66.25 99 LEU A O 1
ATOM 804 N N . ARG A 1 100 ? 2.040 18.282 6.5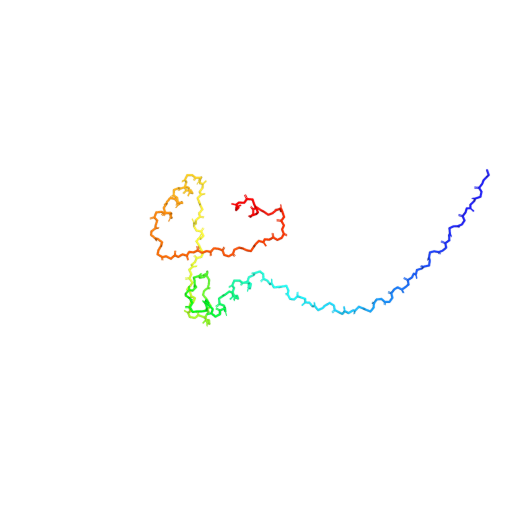30 1.00 67.25 100 ARG A N 1
ATOM 805 C CA . ARG A 1 100 ? 2.728 18.501 7.799 1.00 67.25 100 ARG A CA 1
ATOM 806 C C . ARG A 1 100 ? 3.186 19.955 7.831 1.00 67.25 100 ARG A C 1
ATOM 808 O O . ARG A 1 100 ? 3.770 20.452 6.874 1.00 67.25 100 ARG A O 1
ATOM 815 N N . LYS A 1 101 ? 2.937 20.650 8.945 1.00 66.62 101 LYS A N 1
ATOM 816 C CA . LYS A 1 101 ? 3.518 21.977 9.188 1.00 66.62 101 LYS A CA 1
ATOM 817 C C . LYS A 1 101 ? 5.024 21.806 9.414 1.00 66.62 101 LYS A C 1
ATOM 819 O O . LYS A 1 101 ? 5.448 21.590 10.544 1.00 66.62 101 LYS A O 1
ATOM 824 N N . GLY A 1 102 ? 5.815 21.831 8.349 1.00 62.84 102 GLY A N 1
ATOM 825 C CA . GLY A 1 102 ? 7.267 21.723 8.431 1.00 62.84 102 GLY A CA 1
ATOM 826 C C . GLY A 1 102 ? 7.906 21.780 7.050 1.00 62.84 102 GLY A C 1
ATOM 827 O O . GLY A 1 102 ? 7.642 20.935 6.208 1.00 62.84 102 GLY A O 1
ATOM 828 N N . ASN A 1 103 ? 8.779 22.758 6.847 1.00 65.56 103 ASN A N 1
ATOM 829 C CA . ASN A 1 103 ? 9.569 22.992 5.634 1.00 65.56 103 ASN A CA 1
ATOM 830 C C . ASN A 1 103 ? 10.743 22.006 5.446 1.00 65.56 103 ASN A C 1
ATOM 832 O O . ASN A 1 103 ? 11.617 22.258 4.630 1.00 65.56 103 ASN A O 1
ATOM 836 N N . GLY A 1 104 ? 10.808 20.930 6.234 1.00 64.31 104 GLY A N 1
ATOM 837 C CA . GLY A 1 104 ? 11.931 19.983 6.239 1.00 64.31 104 GLY A CA 1
ATOM 838 C C . GLY A 1 104 ? 11.530 18.531 5.994 1.00 64.31 104 GLY A C 1
ATOM 839 O O . GLY A 1 104 ? 12.320 17.633 6.271 1.00 64.31 104 GLY A O 1
ATOM 840 N N . THR A 1 105 ? 10.296 18.264 5.559 1.00 63.50 105 THR A N 1
ATOM 841 C CA . THR A 1 105 ? 9.870 16.894 5.242 1.00 63.50 105 THR A CA 1
ATOM 842 C C . THR A 1 105 ? 9.914 16.668 3.743 1.00 63.50 105 THR A C 1
ATOM 844 O O . THR A 1 105 ? 9.373 17.483 3.011 1.00 63.50 105 THR A O 1
ATOM 847 N N . ILE A 1 106 ? 10.433 15.513 3.320 1.00 67.12 106 ILE A N 1
ATOM 848 C CA . ILE A 1 106 ? 10.554 15.084 1.912 1.00 67.12 106 ILE A CA 1
ATOM 849 C C . ILE A 1 106 ? 9.225 15.235 1.138 1.00 67.12 106 ILE A C 1
ATOM 851 O O . ILE A 1 106 ? 9.210 15.514 -0.053 1.00 67.12 106 ILE A O 1
ATOM 855 N N . HIS A 1 107 ? 8.086 15.096 1.823 1.00 59.69 107 HIS A N 1
ATOM 856 C CA . HIS A 1 107 ? 6.758 15.274 1.229 1.00 59.69 107 HIS A CA 1
ATOM 857 C C . HIS A 1 107 ? 6.482 16.695 0.722 1.00 59.69 107 HIS A C 1
ATOM 859 O O . HIS A 1 107 ? 5.658 16.855 -0.168 1.00 59.69 107 HIS A O 1
ATOM 865 N N . ALA A 1 108 ? 7.140 17.715 1.275 1.00 59.47 108 ALA A N 1
ATOM 866 C CA . ALA A 1 108 ? 6.993 19.086 0.799 1.00 59.47 108 ALA A CA 1
ATOM 867 C C . ALA A 1 108 ? 7.693 19.312 -0.555 1.00 59.47 108 ALA A C 1
ATOM 869 O O . ALA A 1 108 ? 7.319 20.241 -1.258 1.00 59.47 108 ALA A O 1
ATOM 870 N N . ASP A 1 109 ? 8.654 18.455 -0.922 1.00 63.31 109 ASP A N 1
ATOM 871 C CA . ASP A 1 109 ? 9.489 18.618 -2.120 1.00 63.31 109 ASP A CA 1
ATOM 872 C C . ASP A 1 109 ? 9.057 17.720 -3.298 1.00 63.31 109 ASP A C 1
ATOM 874 O O . ASP A 1 109 ? 9.566 17.875 -4.406 1.00 63.31 109 ASP A O 1
ATOM 878 N N . ILE A 1 110 ? 8.169 16.740 -3.068 1.00 62.03 110 ILE A N 1
ATOM 879 C CA . ILE A 1 110 ? 7.761 15.739 -4.080 1.00 62.03 110 ILE A CA 1
ATOM 880 C C . ILE A 1 110 ? 6.432 16.091 -4.778 1.00 62.03 110 ILE A C 1
ATOM 882 O O . ILE A 1 110 ? 6.140 15.516 -5.829 1.00 62.03 110 ILE A O 1
ATOM 886 N N . ILE A 1 111 ? 5.624 17.000 -4.220 1.00 56.09 111 ILE A N 1
ATOM 887 C CA . ILE A 1 111 ? 4.302 17.368 -4.767 1.00 56.09 111 ILE A CA 1
ATOM 888 C C . ILE A 1 111 ? 4.413 18.593 -5.673 1.00 56.09 111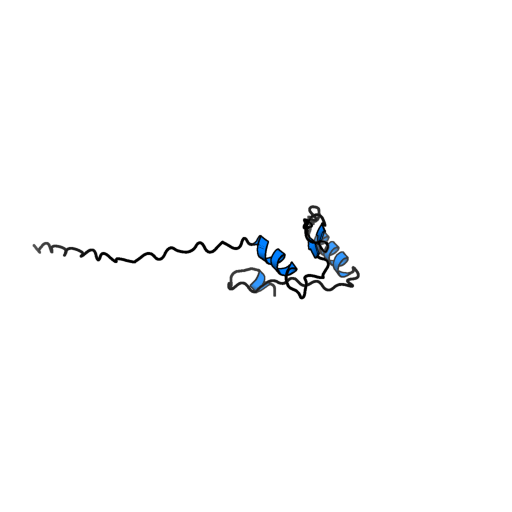 ILE A C 1
ATOM 890 O O . ILE A 1 111 ? 5.048 19.579 -5.243 1.00 56.09 111 ILE A O 1
#

Secondary structure (DSSP, 8-state):
----PPPPP--------------------TTHHHHHHTTSTTTTTSPEEESS--TT-TTEEE----TT---SSHHHHHHHHHHHHHS---S---------S-TTSTHHHH-

pLDDT: mean 72.52, std 14.25, range [45.66, 96.06]